Protein AF-A0AB74KGZ4-F1 (afdb_monomer)

Secondary structure (DSSP, 8-state):
------------SS-SS-GGGEEEEEEGGGEEEEEEPPHHHHHHS---HHHHHHHT----PPPPPPPSSHHHHHHHHH---S---

Foldseek 3Di:
DDDDPPPPPVPPPDDPDDLQQWEWDQDPPRDTDIDGHDPVVSVVDGHALVSCVVSVHDSPDDDDDDQPDPVSVVVVVVPPVHPDD

pLDDT: mean 80.96, std 16.15, range [41.0, 95.62]

Organism: NCBI:txid1708541

Radius of gyration: 18.22 Å; Cα contacts (8 Å, |Δi|>4): 59; chains: 1; bounding box: 47×42×43 Å

Sequence (85 aa):
MKTSPQFVDEVPHKPATDYSRWRLQVTDFGRHQWKYLSPEQSAASPQTIEDKFWLGLETSLPQLPEPRNPFDAARNGEFTGIPQQ

Solvent-accessible surface area (backbone atoms only — not comparable to full-atom values): 5776 Å² total; per-residue (Å²): 137,88,86,78,83,87,80,72,72,78,72,68,92,62,73,95,60,71,71,82,30,45,42,72,44,74,46,88,94,77,43,80,44,81,44,80,47,54,74,69,52,28,69,77,50,70,72,51,52,63,40,22,54,80,69,75,41,88,56,83,67,82,85,71,81,84,58,88,47,76,67,48,42,51,56,54,63,67,64,56,93,58,82,84,126

Nearest PDB structures (foldseek):
  6zs9-assembly1_m  TM=3.068E-01  e=5.287E+00  Homo sapiens

Structure (mmCIF, N/CA/C/O backbone):
data_AF-A0AB74KGZ4-F1
#
_entry.id   AF-A0AB74KGZ4-F1
#
loop_
_atom_site.group_PDB
_atom_site.id
_atom_site.type_symbol
_atom_site.label_atom_id
_atom_site.label_alt_id
_atom_site.label_comp_id
_atom_site.label_asym_id
_atom_site.label_entity_id
_atom_site.label_seq_id
_atom_site.pdbx_PDB_ins_code
_atom_site.Cartn_x
_atom_site.Cartn_y
_atom_site.Cartn_z
_atom_site.occupancy
_atom_site.B_iso_or_equiv
_atom_site.auth_seq_id
_atom_site.auth_comp_id
_atom_site.auth_asym_id
_atom_site.auth_atom_id
_atom_site.pdbx_PDB_model_num
ATOM 1 N N . MET A 1 1 ? 28.344 -27.454 19.864 1.00 44.41 1 MET A N 1
ATOM 2 C CA . MET A 1 1 ? 27.801 -26.526 18.849 1.00 44.41 1 MET A CA 1
ATOM 3 C C . MET A 1 1 ? 26.431 -26.039 19.319 1.00 44.41 1 MET A C 1
ATOM 5 O O . MET A 1 1 ? 25.495 -26.820 19.339 1.00 44.41 1 MET A O 1
ATOM 9 N N . LYS A 1 2 ? 26.341 -24.795 19.801 1.00 41.97 2 LYS A N 1
ATOM 10 C CA . LYS A 1 2 ? 25.095 -23.995 19.864 1.00 41.97 2 LYS A CA 1
ATOM 11 C C . LYS A 1 2 ? 24.932 -23.408 18.440 1.00 41.97 2 LYS A C 1
ATOM 13 O O . LYS A 1 2 ? 25.969 -23.145 17.844 1.00 41.97 2 LYS A O 1
ATOM 18 N N . THR A 1 3 ? 23.799 -23.245 17.760 1.00 41.00 3 THR A N 1
ATOM 19 C CA . THR A 1 3 ? 22.415 -22.861 18.089 1.00 41.00 3 THR A CA 1
ATOM 20 C C . THR A 1 3 ? 21.628 -22.905 16.768 1.00 41.00 3 THR A C 1
ATOM 22 O O . THR A 1 3 ? 22.172 -22.485 15.751 1.00 41.00 3 THR A O 1
ATOM 25 N N . SER A 1 4 ? 20.368 -23.338 16.781 1.00 45.03 4 SER A N 1
ATOM 26 C CA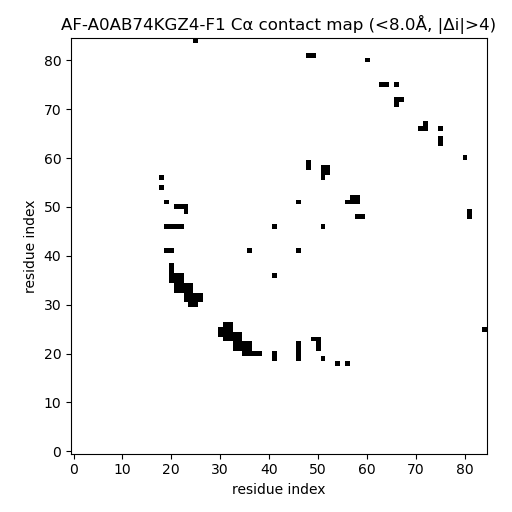 . SER A 1 4 ? 19.211 -22.482 16.454 1.00 45.03 4 SER A CA 1
ATOM 27 C C . SER A 1 4 ? 17.955 -23.351 16.335 1.00 45.03 4 SER A C 1
ATOM 29 O O . SER A 1 4 ? 17.937 -24.269 15.515 1.00 45.03 4 SER A O 1
ATOM 31 N N . PRO A 1 5 ? 16.910 -23.098 17.137 1.00 50.94 5 PRO A N 1
ATOM 32 C CA . PRO A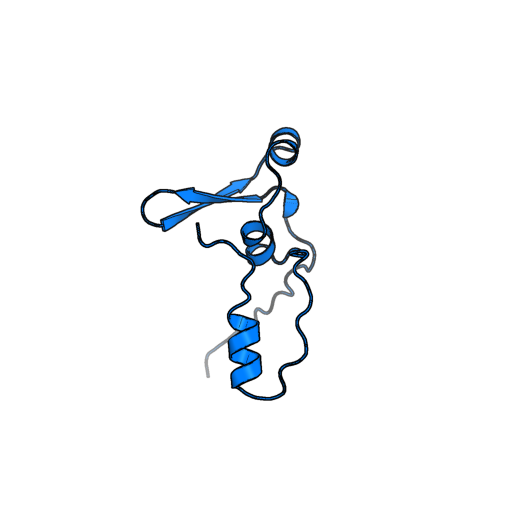 1 5 ? 15.618 -23.727 16.922 1.00 50.94 5 PRO A CA 1
ATOM 33 C C . PRO A 1 5 ? 15.021 -23.188 15.617 1.00 50.94 5 PRO A C 1
ATOM 35 O O . PRO A 1 5 ? 14.958 -21.976 15.408 1.00 50.94 5 PRO A O 1
ATOM 38 N N . GLN A 1 6 ? 14.615 -24.094 14.728 1.00 55.84 6 GLN A N 1
ATOM 39 C CA . GLN A 1 6 ? 13.834 -23.773 13.537 1.00 55.84 6 GLN A CA 1
ATOM 40 C C . GLN A 1 6 ? 12.423 -23.358 13.973 1.00 55.84 6 GLN A C 1
ATOM 42 O O . GLN A 1 6 ? 11.498 -24.159 13.942 1.00 55.84 6 GLN A O 1
ATOM 47 N N . PHE A 1 7 ? 12.259 -22.109 14.404 1.00 49.84 7 PHE A N 1
ATOM 48 C CA . PHE A 1 7 ? 10.943 -21.477 14.459 1.00 49.84 7 PHE A CA 1
ATOM 49 C C . PHE A 1 7 ? 10.597 -20.991 13.053 1.00 49.84 7 PHE A C 1
ATOM 51 O O . PHE A 1 7 ? 10.737 -19.816 12.730 1.00 49.84 7 PHE A O 1
ATOM 58 N N . VAL A 1 8 ? 10.197 -21.921 12.190 1.00 53.19 8 VAL A N 1
ATOM 59 C CA . VAL A 1 8 ? 9.304 -21.583 11.081 1.00 53.19 8 VAL A CA 1
ATOM 60 C C . VAL A 1 8 ? 7.913 -21.984 11.535 1.00 53.19 8 VAL A C 1
ATOM 62 O O . VAL A 1 8 ? 7.376 -23.004 11.119 1.00 53.19 8 VAL A O 1
ATOM 65 N N . ASP A 1 9 ? 7.362 -21.213 12.474 1.00 51.97 9 ASP A N 1
ATOM 66 C CA . ASP A 1 9 ? 5.930 -21.293 12.727 1.00 51.97 9 ASP A CA 1
ATOM 67 C C . ASP A 1 9 ? 5.257 -20.987 11.389 1.00 51.97 9 ASP A C 1
ATOM 69 O O . ASP A 1 9 ? 5.451 -19.916 10.809 1.00 51.97 9 ASP A O 1
ATOM 73 N N . GLU A 1 10 ? 4.563 -21.984 10.850 1.00 54.72 10 GLU A N 1
ATOM 74 C CA . GLU A 1 10 ? 3.779 -21.888 9.632 1.00 54.72 10 GLU A CA 1
ATOM 75 C 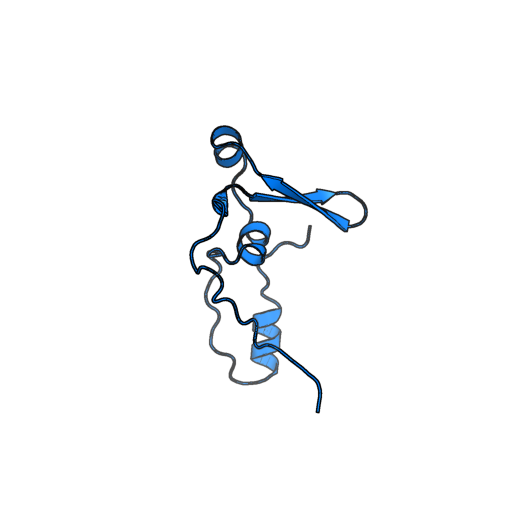C . GLU A 1 10 ? 2.801 -20.725 9.817 1.00 54.72 10 GLU A C 1
ATOM 77 O O . GLU A 1 10 ? 1.815 -20.824 10.552 1.00 54.72 10 GLU A O 1
ATOM 82 N N . VAL A 1 11 ? 3.143 -19.571 9.236 1.00 58.59 11 VAL A N 1
ATOM 83 C CA . VAL A 1 11 ? 2.345 -18.357 9.381 1.00 58.59 11 VAL A CA 1
ATOM 84 C C . VAL A 1 11 ? 0.960 -18.700 8.841 1.00 58.59 11 VAL A C 1
ATOM 86 O O . VAL A 1 11 ? 0.862 -19.166 7.700 1.00 58.59 11 VAL A O 1
ATOM 89 N N . PRO A 1 12 ? -0.116 -18.524 9.626 1.00 52.97 12 PRO A N 1
ATOM 90 C CA . PRO A 1 12 ? -1.450 -18.801 9.137 1.00 52.97 12 PRO A CA 1
ATOM 91 C C . PRO A 1 12 ? -1.659 -18.030 7.834 1.00 52.97 12 PRO A C 1
ATOM 93 O O . PRO A 1 12 ? -1.619 -16.803 7.820 1.00 52.97 12 PRO A O 1
ATOM 96 N N . HIS A 1 13 ? -1.922 -18.747 6.738 1.00 65.31 13 HIS A N 1
ATOM 97 C CA . HIS A 1 13 ? -2.266 -18.147 5.440 1.00 65.31 13 HIS A CA 1
ATOM 98 C C . HIS A 1 13 ? -3.565 -17.325 5.509 1.00 65.31 13 HIS A C 1
ATOM 100 O O . HIS A 1 13 ? -3.955 -16.666 4.547 1.00 65.31 13 HIS A O 1
ATOM 106 N N . LYS A 1 14 ? -4.266 -17.383 6.648 1.00 70.75 14 LYS A N 1
ATOM 107 C CA . LYS A 1 14 ? -5.449 -16.592 6.922 1.00 70.75 14 LYS A CA 1
ATOM 108 C C . LYS A 1 14 ? -5.044 -15.283 7.603 1.00 70.75 14 LYS A C 1
ATOM 110 O O . LYS A 1 14 ? -4.450 -15.329 8.683 1.00 70.75 14 LYS A O 1
ATOM 115 N N . PRO A 1 15 ? -5.417 -14.129 7.035 1.00 75.94 15 PRO A N 1
ATOM 116 C CA . PRO A 1 15 ? -5.088 -12.854 7.638 1.00 75.94 15 PRO A CA 1
ATOM 117 C C . PRO A 1 15 ? -5.782 -12.728 9.001 1.00 75.94 15 PRO A C 1
ATOM 119 O O . PRO A 1 15 ? -6.961 -13.053 9.160 1.00 75.94 15 PRO A O 1
ATOM 122 N N . ALA A 1 16 ? -5.028 -12.269 10.002 1.00 86.06 16 ALA A N 1
ATOM 123 C CA . ALA A 1 16 ? -5.525 -12.089 11.369 1.00 86.06 16 ALA A CA 1
ATOM 124 C C . ALA A 1 16 ? -6.593 -10.983 11.471 1.00 86.06 16 ALA A C 1
ATOM 126 O O . ALA A 1 16 ? -7.371 -10.942 12.421 1.00 86.06 16 ALA A O 1
ATOM 127 N N . THR A 1 17 ? -6.631 -10.084 10.486 1.00 90.44 17 THR A N 1
ATOM 128 C CA . THR A 1 17 ? -7.628 -9.019 10.345 1.00 90.44 17 THR A CA 1
ATOM 129 C C . THR A 1 17 ? -8.107 -8.949 8.902 1.00 90.44 17 THR A C 1
ATOM 131 O O . THR A 1 17 ? -7.552 -9.585 8.013 1.00 90.44 17 THR A O 1
ATOM 134 N N . ASP A 1 18 ? -9.149 -8.169 8.654 1.00 91.12 18 ASP A N 1
ATOM 135 C CA . ASP A 1 18 ? -9.596 -7.899 7.295 1.00 91.12 18 ASP A CA 1
ATOM 136 C C . ASP A 1 18 ? -8.718 -6.818 6.655 1.00 91.12 18 ASP A C 1
ATOM 138 O O . ASP A 1 18 ? -8.833 -5.629 6.966 1.00 91.12 18 ASP A O 1
ATOM 142 N N . TYR A 1 19 ? -7.834 -7.237 5.750 1.00 92.81 19 TYR A N 1
ATOM 143 C CA . TYR A 1 19 ? -6.900 -6.338 5.080 1.00 92.81 19 TYR A CA 1
ATOM 144 C C . TYR A 1 19 ? -7.589 -5.268 4.229 1.00 92.81 19 TYR A C 1
ATOM 146 O O . TYR A 1 19 ? -7.030 -4.188 4.073 1.00 92.81 19 TYR A O 1
ATOM 154 N N . SER A 1 20 ? -8.837 -5.4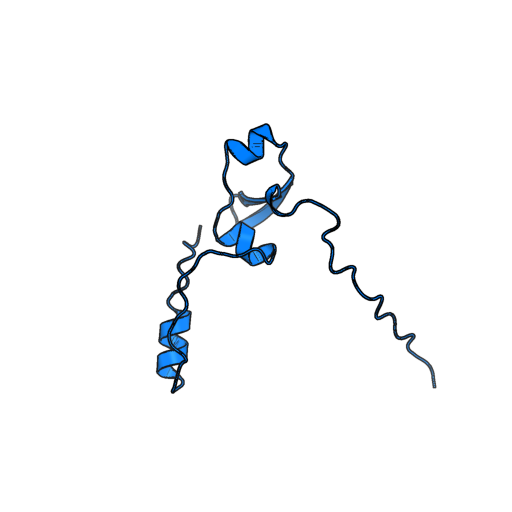65 3.791 1.00 91.44 20 SER A N 1
ATOM 155 C CA . SER A 1 20 ? -9.568 -4.452 3.013 1.00 91.44 20 SER A CA 1
ATOM 156 C C . SER A 1 20 ? -9.903 -3.174 3.803 1.00 91.44 20 SER A C 1
ATOM 158 O O . SER A 1 20 ? -10.270 -2.151 3.221 1.00 91.44 20 SER A O 1
ATOM 160 N N . ARG A 1 21 ? -9.766 -3.199 5.137 1.00 94.31 21 ARG A N 1
ATOM 161 C CA . ARG A 1 21 ? -10.086 -2.079 6.042 1.00 94.31 21 ARG A CA 1
ATOM 162 C C . ARG A 1 21 ? -8.882 -1.256 6.486 1.00 94.31 21 ARG A C 1
ATOM 164 O O . ARG A 1 21 ? -9.060 -0.243 7.161 1.00 94.31 21 ARG A O 1
ATOM 171 N N . TRP A 1 22 ? -7.673 -1.652 6.111 1.00 95.19 22 TRP A N 1
ATOM 172 C CA . TRP A 1 22 ? -6.472 -0.874 6.395 1.00 95.19 22 TRP A CA 1
ATOM 173 C C . TRP A 1 22 ? -6.274 0.222 5.345 1.00 95.19 22 TRP A C 1
ATOM 175 O O . TRP A 1 22 ? -6.496 -0.011 4.154 1.00 95.19 22 TRP A O 1
ATOM 185 N N . ARG A 1 23 ? -5.883 1.416 5.795 1.00 94.94 23 ARG A N 1
ATOM 186 C CA . ARG A 1 23 ? -5.469 2.540 4.946 1.00 94.94 23 ARG A CA 1
ATOM 187 C C . ARG A 1 23 ? -4.100 3.038 5.362 1.00 94.94 23 ARG A C 1
ATOM 189 O O . ARG A 1 23 ? -3.877 3.290 6.552 1.00 94.94 23 ARG A O 1
ATOM 196 N N . LEU A 1 24 ? -3.227 3.203 4.383 1.00 92.69 24 LEU A N 1
ATOM 197 C CA . LEU A 1 24 ? -1.971 3.905 4.514 1.00 92.69 24 LEU A CA 1
ATOM 198 C C . LEU A 1 24 ? -2.251 5.407 4.470 1.00 92.69 24 LEU A C 1
ATOM 200 O O . LEU A 1 24 ? -2.875 5.930 3.552 1.00 92.69 24 LEU A O 1
ATOM 204 N N . GLN A 1 25 ? -1.789 6.111 5.491 1.00 90.62 25 GLN A N 1
ATOM 205 C CA . GLN A 1 25 ? -1.769 7.562 5.539 1.00 90.62 25 GLN A CA 1
ATOM 206 C C . GLN A 1 25 ? -0.313 8.002 5.533 1.00 90.62 25 GLN A C 1
ATOM 208 O O . GLN A 1 25 ? 0.425 7.742 6.488 1.00 90.62 25 GLN A O 1
ATOM 213 N N . VAL A 1 26 ? 0.091 8.661 4.453 1.00 86.25 26 VAL A N 1
ATOM 214 C CA . VAL A 1 26 ? 1.383 9.335 4.364 1.00 86.25 26 VAL A CA 1
ATOM 215 C C . VAL A 1 26 ? 1.141 10.796 4.714 1.00 86.25 26 VAL A C 1
ATOM 217 O O . VAL A 1 26 ? 0.358 11.476 4.058 1.00 86.25 26 VAL A O 1
ATOM 220 N N . THR A 1 27 ? 1.737 11.260 5.809 1.00 82.19 27 THR A N 1
ATOM 221 C CA . THR A 1 27 ? 1.668 12.676 6.193 1.00 82.19 27 THR A CA 1
ATOM 222 C C . THR A 1 27 ? 2.919 13.411 5.733 1.00 82.19 27 THR A C 1
ATOM 224 O O . THR A 1 27 ? 3.876 12.790 5.261 1.00 82.19 27 THR A O 1
ATOM 227 N N . ASP A 1 28 ? 2.939 14.726 5.954 1.00 83.38 28 ASP A N 1
ATOM 228 C CA . ASP A 1 28 ? 4.105 15.567 5.696 1.00 83.38 28 ASP A CA 1
ATOM 229 C C . ASP A 1 28 ? 5.391 14.922 6.234 1.00 83.38 28 ASP A C 1
ATOM 231 O O . ASP A 1 28 ? 5.402 14.297 7.304 1.00 83.38 28 ASP A O 1
ATOM 235 N N . PHE A 1 29 ? 6.472 15.075 5.467 1.00 84.38 29 PHE A N 1
ATOM 236 C CA . PHE A 1 29 ? 7.795 14.502 5.740 1.00 84.38 29 PHE A CA 1
ATOM 237 C C . PHE A 1 29 ? 7.888 12.967 5.627 1.00 84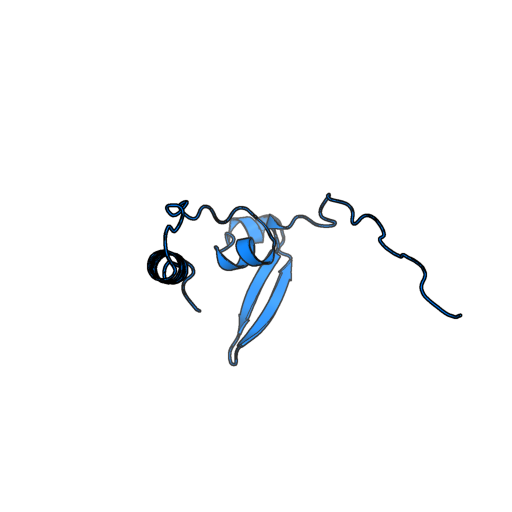.38 29 PHE A C 1
ATOM 239 O O . PHE A 1 29 ? 8.791 12.364 6.206 1.00 84.38 29 PHE A O 1
ATOM 246 N N . GLY A 1 30 ? 6.989 12.324 4.872 1.00 83.38 30 GLY A N 1
ATOM 247 C CA . GLY A 1 30 ? 7.105 10.898 4.527 1.00 83.38 30 GLY A CA 1
ATOM 248 C C . GLY A 1 30 ? 6.775 9.949 5.680 1.00 83.38 30 GLY A C 1
ATOM 249 O O . GLY A 1 30 ? 7.221 8.803 5.713 1.00 83.38 30 GLY A O 1
ATOM 250 N N . ARG A 1 31 ? 6.008 10.410 6.670 1.00 89.44 31 ARG A N 1
ATOM 251 C CA . ARG A 1 31 ? 5.624 9.578 7.812 1.00 89.44 31 ARG A CA 1
ATOM 252 C C . ARG A 1 31 ? 4.477 8.651 7.427 1.00 89.44 31 ARG A C 1
ATOM 254 O O . ARG A 1 31 ? 3.378 9.115 7.140 1.00 89.44 31 ARG A O 1
ATOM 261 N N . HIS A 1 32 ? 4.725 7.345 7.502 1.00 91.62 32 HIS A N 1
ATOM 262 C CA . HIS A 1 32 ? 3.734 6.311 7.203 1.00 91.62 32 HIS A CA 1
ATOM 263 C C . HIS A 1 32 ? 2.966 5.907 8.463 1.00 91.62 32 HIS A C 1
ATOM 265 O O . HIS A 1 32 ? 3.560 5.549 9.482 1.00 91.62 32 HIS A O 1
ATOM 271 N N . GLN A 1 33 ? 1.639 5.948 8.390 1.00 92.62 33 GLN A N 1
ATOM 272 C CA . GLN A 1 33 ? 0.738 5.504 9.450 1.00 92.62 33 GLN A CA 1
ATOM 273 C C . GLN A 1 33 ? -0.330 4.584 8.863 1.00 92.62 33 GLN A C 1
ATOM 275 O O . GLN A 1 33 ? -0.880 4.866 7.805 1.00 92.62 33 GLN A O 1
ATOM 280 N N . TRP A 1 34 ? -0.647 3.499 9.565 1.00 93.19 34 TRP A N 1
ATOM 281 C CA . TRP A 1 34 ? -1.702 2.572 9.166 1.00 93.19 34 TRP A CA 1
ATOM 282 C C . TRP A 1 34 ? -2.923 2.763 10.053 1.00 93.19 34 TRP A C 1
ATOM 284 O O . TRP A 1 34 ? -2.832 2.674 11.278 1.00 93.19 34 TRP A O 1
ATOM 294 N N . LYS A 1 35 ? -4.076 3.006 9.432 1.00 93.75 35 LYS A N 1
ATOM 295 C CA . LYS A 1 35 ? -5.349 3.162 10.131 1.00 93.75 35 LYS A CA 1
ATOM 296 C C . LYS A 1 35 ? -6.287 2.022 9.766 1.00 93.75 35 LYS A C 1
ATOM 298 O O . LYS A 1 35 ? -6.540 1.780 8.589 1.00 93.75 35 LYS A O 1
ATOM 303 N N . TYR A 1 36 ? -6.829 1.355 10.780 1.00 95.62 36 TYR A N 1
ATOM 304 C CA . TYR A 1 36 ? -7.895 0.376 10.600 1.00 95.62 36 TYR A CA 1
ATOM 305 C C . TYR A 1 36 ? -9.252 1.077 10.660 1.00 95.62 36 TYR A C 1
ATOM 307 O O . TYR A 1 36 ? -9.582 1.719 11.659 1.00 95.62 36 TYR A O 1
ATOM 315 N N . LEU A 1 37 ? -10.015 0.996 9.574 1.00 95.12 37 LEU A N 1
ATOM 316 C CA . LEU A 1 37 ? -11.291 1.685 9.424 1.00 95.12 37 LEU A CA 1
ATOM 317 C C . LEU A 1 37 ? -12.473 0.826 9.879 1.00 95.12 37 LEU A C 1
ATOM 319 O O . LEU A 1 37 ? -12.468 -0.403 9.766 1.00 95.12 37 LEU A O 1
ATOM 323 N N . SER A 1 38 ? -13.531 1.494 10.344 1.00 93.69 38 SER A N 1
ATOM 324 C CA . SER A 1 38 ? -14.839 0.849 10.485 1.00 93.69 38 SER A CA 1
ATOM 325 C C . SER A 1 38 ? -15.420 0.494 9.103 1.00 93.69 38 SER A C 1
ATOM 327 O O . SER A 1 38 ? -14.973 1.044 8.089 1.00 93.69 38 SER A O 1
ATOM 329 N N . PRO A 1 39 ? -16.413 -0.409 9.014 1.00 91.56 39 PRO A N 1
ATOM 330 C CA . PRO A 1 39 ? -17.060 -0.746 7.743 1.00 91.56 39 PRO A CA 1
ATOM 331 C C . PRO A 1 39 ? -17.608 0.477 6.991 1.00 91.56 39 PRO A C 1
ATOM 333 O O . PRO A 1 39 ? -17.428 0.593 5.781 1.00 91.56 39 PRO A O 1
ATOM 336 N N . GLU A 1 40 ? -18.203 1.427 7.713 1.00 93.06 40 GLU A N 1
ATOM 337 C CA . GLU A 1 40 ? -18.787 2.650 7.153 1.00 93.06 40 GLU A CA 1
ATOM 338 C C . GLU A 1 40 ? -17.698 3.570 6.585 1.00 93.06 40 GLU A C 1
ATOM 340 O O . GLU A 1 40 ? -17.830 4.108 5.487 1.00 93.06 40 GLU A O 1
ATOM 345 N N . GLN A 1 41 ? -16.584 3.710 7.310 1.00 92.38 41 GLN A N 1
ATOM 346 C CA . GLN A 1 41 ? -15.432 4.497 6.867 1.00 92.38 41 GLN A CA 1
ATOM 347 C C . GLN A 1 41 ? -14.731 3.856 5.666 1.00 92.38 41 GLN A C 1
ATOM 349 O O . GLN A 1 41 ? -14.329 4.563 4.745 1.00 92.38 41 GLN A O 1
ATOM 354 N N . SER A 1 42 ? -14.596 2.527 5.661 1.00 91.69 42 SER A N 1
ATOM 355 C CA . SER A 1 42 ? -13.979 1.781 4.559 1.00 91.69 42 SER A CA 1
ATOM 356 C C . SER A 1 42 ? -14.780 1.925 3.262 1.00 91.69 42 SER A C 1
ATOM 358 O O . SER A 1 42 ? -14.191 2.067 2.193 1.00 91.69 42 SER A O 1
ATOM 360 N N . ALA A 1 43 ? -16.114 1.956 3.357 1.00 90.12 43 ALA A N 1
ATOM 361 C CA . ALA A 1 43 ? -16.987 2.199 2.212 1.00 90.12 43 ALA A CA 1
ATOM 362 C C . ALA A 1 43 ? -16.857 3.632 1.666 1.00 90.12 43 ALA A C 1
ATOM 364 O O . ALA A 1 43 ? -16.879 3.833 0.454 1.00 90.12 43 ALA A O 1
ATOM 365 N N . ALA A 1 44 ? -16.697 4.625 2.547 1.00 91.62 44 ALA A N 1
ATOM 366 C CA . ALA A 1 44 ? -16.532 6.025 2.153 1.00 91.62 44 ALA A CA 1
ATOM 367 C C . ALA A 1 44 ? -15.131 6.349 1.600 1.00 91.62 44 ALA A C 1
ATOM 369 O O . ALA A 1 44 ? -14.976 7.294 0.830 1.00 91.62 44 ALA A O 1
ATOM 370 N N . SER 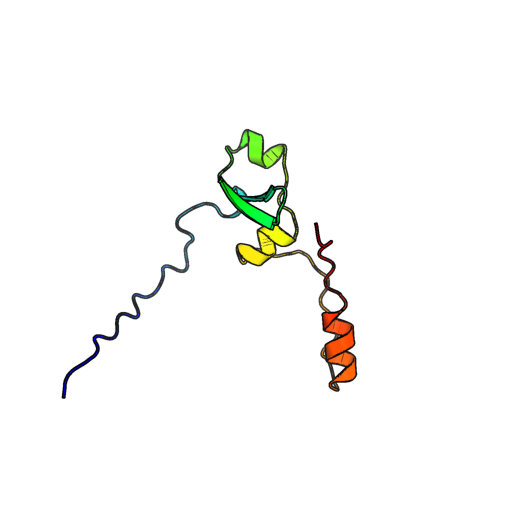A 1 45 ? -14.111 5.582 1.987 1.00 89.06 45 SER A N 1
ATOM 371 C CA . SER A 1 45 ? -12.725 5.764 1.557 1.00 89.06 45 SER A CA 1
ATOM 372 C C . SER A 1 45 ? -12.195 4.450 0.981 1.00 89.06 45 SER A C 1
ATOM 374 O O . SER A 1 45 ? -11.646 3.647 1.732 1.00 89.06 45 SER A O 1
ATOM 376 N N . PRO A 1 46 ? -12.370 4.181 -0.325 1.00 91.31 46 PRO A N 1
ATOM 377 C CA . PRO A 1 46 ? -11.849 2.972 -0.966 1.00 91.31 46 PRO A CA 1
ATOM 378 C C . PRO A 1 46 ? -10.320 2.855 -0.861 1.00 91.31 46 PRO A C 1
ATOM 380 O O . PRO A 1 46 ? -9.628 3.869 -0.798 1.00 91.31 46 PRO A O 1
ATOM 383 N N . GLN A 1 47 ? -9.795 1.624 -0.850 1.00 93.00 47 GLN A N 1
ATOM 384 C CA . GLN A 1 47 ? -8.345 1.382 -0.857 1.00 93.00 47 GLN A CA 1
ATOM 385 C C . GLN A 1 47 ? -7.696 1.859 -2.148 1.00 93.00 47 GLN A C 1
ATOM 387 O O . GLN A 1 47 ? -8.218 1.605 -3.240 1.00 93.00 47 GLN A O 1
ATOM 392 N N . THR A 1 48 ? -6.520 2.458 -2.013 1.00 91.62 48 THR A N 1
ATOM 393 C CA . THR A 1 48 ? -5.674 2.807 -3.152 1.00 91.62 48 THR A CA 1
ATOM 394 C C . THR A 1 48 ? -4.883 1.591 -3.655 1.00 91.62 48 THR A C 1
ATOM 396 O O . THR A 1 48 ? -4.955 0.495 -3.091 1.00 91.62 48 THR A O 1
ATOM 399 N N . ILE A 1 49 ? -4.144 1.747 -4.756 1.00 91.50 49 ILE A N 1
ATOM 400 C CA . ILE A 1 49 ? -3.294 0.672 -5.290 1.00 91.50 49 ILE A CA 1
ATOM 401 C C . ILE A 1 49 ? -2.125 0.398 -4.333 1.00 91.50 49 ILE A C 1
ATOM 403 O O . ILE A 1 49 ? -1.759 -0.756 -4.128 1.00 91.50 49 ILE A O 1
ATOM 407 N N . GLU A 1 50 ? -1.593 1.444 -3.702 1.00 89.69 50 GLU A N 1
ATOM 408 C CA . GLU A 1 50 ? -0.526 1.403 -2.703 1.00 89.69 50 GLU A CA 1
ATOM 409 C C . GLU A 1 50 ? -0.959 0.591 -1.480 1.00 89.69 50 GLU A C 1
ATOM 411 O O . GLU A 1 50 ? -0.240 -0.320 -1.071 1.00 89.69 50 GLU A O 1
ATOM 416 N N . ASP A 1 51 ? -2.152 0.876 -0.936 1.00 92.06 51 ASP A N 1
ATOM 417 C CA . ASP A 1 51 ? -2.733 0.117 0.178 1.00 92.06 51 ASP A CA 1
ATOM 418 C C . ASP A 1 51 ? -2.716 -1.379 -0.134 1.00 92.06 51 ASP A C 1
ATOM 420 O O . ASP A 1 51 ? -2.217 -2.195 0.641 1.00 92.06 51 ASP A O 1
ATOM 424 N N . LYS A 1 52 ? -3.246 -1.733 -1.309 1.00 90.81 52 LYS A N 1
ATOM 425 C CA . LYS A 1 52 ? -3.368 -3.120 -1.749 1.00 90.81 52 LYS A CA 1
ATOM 426 C C . LYS A 1 52 ? -2.006 -3.764 -1.962 1.00 90.81 52 LYS A C 1
ATOM 428 O O . LYS A 1 52 ? -1.798 -4.873 -1.484 1.00 90.81 52 LYS A O 1
ATOM 433 N N . PHE A 1 53 ? -1.074 -3.060 -2.599 1.00 89.62 53 PHE A N 1
ATOM 434 C CA . PHE A 1 53 ? 0.285 -3.539 -2.829 1.00 89.62 53 PHE A CA 1
ATOM 435 C C . PHE A 1 53 ? 0.989 -3.897 -1.513 1.00 89.62 53 PHE A C 1
ATOM 437 O O . PHE A 1 53 ? 1.495 -5.009 -1.371 1.00 89.62 53 PHE A O 1
ATOM 444 N N . TRP A 1 54 ? 0.961 -3.003 -0.519 1.00 88.81 54 TRP A N 1
ATOM 445 C CA . TRP A 1 54 ? 1.602 -3.242 0.780 1.00 88.81 54 TRP A CA 1
ATOM 446 C C . TRP A 1 54 ? 0.925 -4.337 1.609 1.00 88.81 54 TRP A C 1
ATOM 448 O O . TRP A 1 54 ? 1.585 -4.997 2.410 1.00 88.81 54 TRP A O 1
ATOM 458 N N . LEU A 1 55 ? -0.380 -4.539 1.424 1.00 90.69 55 LEU A N 1
ATOM 459 C CA . LEU A 1 55 ? -1.161 -5.566 2.118 1.00 90.69 55 LEU A CA 1
ATOM 460 C C . LEU A 1 55 ? -1.190 -6.913 1.376 1.00 90.69 55 LEU A C 1
ATOM 462 O O . LEU A 1 55 ? -1.814 -7.856 1.864 1.00 90.69 55 LEU A O 1
ATOM 466 N N . GLY A 1 56 ? -0.549 -7.011 0.205 1.00 88.06 56 GLY A N 1
ATOM 467 C CA . GLY A 1 56 ? -0.578 -8.210 -0.638 1.00 88.06 56 GLY A CA 1
ATOM 468 C C . GLY A 1 56 ? -1.956 -8.509 -1.242 1.00 88.06 56 GLY A C 1
ATOM 469 O O . GLY A 1 56 ? -2.262 -9.661 -1.536 1.00 88.06 56 GLY A O 1
ATOM 470 N N . LEU A 1 57 ? -2.807 -7.492 -1.388 1.00 89.94 57 LEU A N 1
ATOM 471 C CA . LEU A 1 57 ? -4.101 -7.585 -2.059 1.00 89.94 57 LEU A CA 1
ATOM 472 C C . LEU A 1 57 ? -3.947 -7.344 -3.567 1.00 89.94 57 LEU A C 1
ATOM 474 O O . LEU A 1 57 ? -3.052 -6.632 -4.016 1.00 89.94 57 LEU A O 1
ATOM 478 N N . GLU A 1 58 ? -4.882 -7.885 -4.346 1.00 89.56 58 GLU A N 1
ATOM 479 C CA . GLU A 1 58 ? -4.931 -7.711 -5.801 1.00 89.56 58 GLU A CA 1
ATOM 480 C C . GLU A 1 58 ? -5.033 -6.229 -6.198 1.00 89.56 58 GLU A C 1
ATOM 482 O O . GLU A 1 58 ? -6.031 -5.557 -5.929 1.00 89.56 58 GLU A O 1
ATOM 487 N N . THR A 1 59 ? -4.008 -5.713 -6.876 1.00 86.94 59 THR A N 1
ATOM 488 C CA . THR A 1 59 ? -3.880 -4.292 -7.242 1.00 86.94 59 THR A CA 1
ATOM 489 C C . THR A 1 59 ? -4.676 -3.902 -8.486 1.00 86.94 59 THR A C 1
ATOM 491 O O . THR A 1 59 ? -4.742 -2.721 -8.819 1.00 86.94 59 THR A O 1
ATOM 494 N N . SER A 1 60 ? -5.301 -4.871 -9.168 1.00 85.31 60 SER A N 1
ATOM 495 C CA . SER A 1 60 ? -6.030 -4.676 -10.435 1.00 85.31 60 SER A CA 1
ATOM 496 C C . SER A 1 60 ? -5.206 -3.975 -11.530 1.00 85.31 60 SER A C 1
ATOM 498 O O . SER A 1 60 ? -5.773 -3.436 -12.480 1.00 85.31 60 SER A O 1
ATOM 500 N N . LEU A 1 61 ? -3.875 -3.977 -11.407 1.00 86.06 61 LEU A N 1
ATOM 501 C CA . LEU A 1 61 ? -2.968 -3.454 -12.420 1.00 86.06 61 LEU A CA 1
ATOM 502 C C . LEU A 1 61 ? -2.934 -4.400 -13.631 1.00 86.06 61 LEU A C 1
ATOM 504 O O . LEU A 1 61 ? -3.081 -5.616 -13.470 1.00 86.06 61 LEU A O 1
ATOM 508 N N . PRO A 1 62 ? -2.744 -3.872 -14.851 1.00 87.56 62 PRO A N 1
ATOM 509 C CA . PRO A 1 62 ? -2.638 -4.710 -16.034 1.00 87.56 62 PRO A CA 1
ATOM 510 C C . PRO A 1 62 ? -1.393 -5.596 -15.953 1.00 87.56 62 PRO A C 1
ATOM 512 O O . PRO A 1 62 ? -0.328 -5.166 -15.505 1.00 87.56 62 PRO A O 1
ATOM 515 N N . GLN A 1 63 ? -1.517 -6.831 -16.437 1.00 86.88 63 GLN A N 1
ATOM 516 C CA . GLN A 1 63 ? -0.350 -7.679 -16.641 1.00 86.88 63 GLN A CA 1
ATOM 517 C C . GLN A 1 63 ? 0.475 -7.137 -17.805 1.00 86.88 63 GLN A C 1
ATOM 519 O O . GLN A 1 63 ? -0.035 -6.913 -18.905 1.00 86.88 63 GLN A O 1
ATOM 524 N N . LEU A 1 64 ? 1.760 -6.927 -17.544 1.00 87.88 64 LEU A N 1
ATOM 525 C CA . LEU A 1 64 ? 2.727 -6.510 -18.547 1.00 87.88 64 LEU A 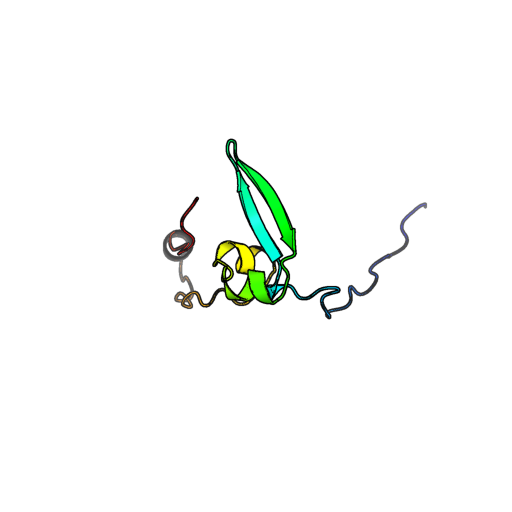CA 1
ATOM 526 C C . LEU A 1 64 ? 3.270 -7.733 -19.298 1.00 87.88 64 LEU A C 1
ATOM 528 O O . LEU A 1 64 ? 3.303 -8.831 -18.738 1.00 87.88 64 LEU A O 1
ATOM 532 N N . PRO A 1 65 ? 3.701 -7.569 -20.561 1.00 90.38 65 PRO A N 1
ATOM 533 C CA . PRO A 1 65 ? 4.302 -8.659 -21.317 1.00 90.38 65 PRO A CA 1
ATOM 534 C C . PRO A 1 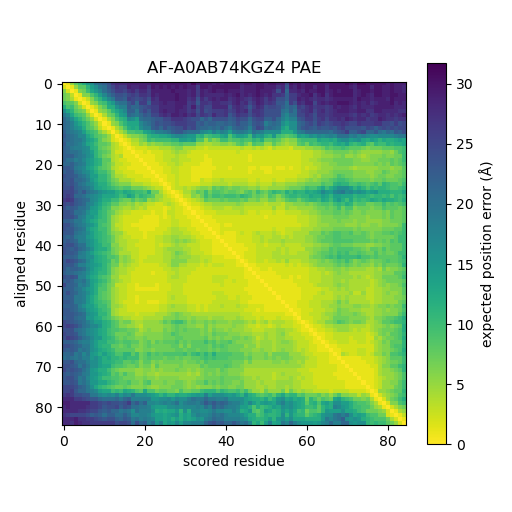65 ? 5.582 -9.155 -20.638 1.00 90.38 65 PRO A C 1
ATOM 536 O O . PRO A 1 65 ? 6.340 -8.368 -20.071 1.00 90.38 65 PRO A O 1
ATOM 539 N N . GLU A 1 66 ? 5.848 -10.456 -20.741 1.00 92.44 66 GLU A N 1
ATOM 540 C CA . GLU A 1 66 ? 7.081 -11.054 -20.228 1.00 92.44 66 GLU A CA 1
ATOM 541 C C . GLU A 1 66 ? 8.313 -10.377 -20.866 1.00 92.44 66 GLU A C 1
ATOM 543 O O . GLU A 1 66 ? 8.416 -10.328 -22.100 1.00 92.44 66 GLU A O 1
ATOM 548 N N . PRO A 1 67 ? 9.243 -9.826 -20.060 1.00 92.81 67 PRO A N 1
ATOM 549 C CA . PRO A 1 67 ? 10.401 -9.126 -20.592 1.00 92.81 67 PRO A CA 1
ATOM 550 C C . PRO A 1 67 ? 11.378 -10.122 -21.222 1.00 92.81 67 PRO A C 1
ATOM 552 O O . PRO A 1 67 ? 11.743 -11.121 -20.608 1.00 92.81 67 PRO A O 1
ATOM 555 N N . ARG A 1 68 ? 11.851 -9.839 -22.441 1.00 95.25 68 ARG A N 1
ATOM 556 C CA . ARG A 1 68 ? 12.790 -10.727 -23.158 1.00 95.25 68 ARG A CA 1
ATOM 557 C C . ARG A 1 68 ? 14.247 -10.302 -23.028 1.00 95.25 68 ARG A C 1
ATOM 559 O O . ARG A 1 68 ? 15.148 -11.045 -23.408 1.00 95.25 68 ARG A O 1
ATOM 566 N N . ASN A 1 69 ? 14.485 -9.091 -22.542 1.00 93.19 69 ASN A N 1
ATOM 567 C CA . ASN A 1 69 ? 15.810 -8.514 -22.366 1.00 93.19 69 ASN A CA 1
ATOM 568 C C . ASN A 1 69 ? 15.797 -7.495 -21.202 1.00 93.19 69 ASN A C 1
ATOM 570 O O . ASN A 1 69 ? 14.719 -7.092 -20.752 1.00 93.19 69 ASN A O 1
ATOM 574 N N . PRO A 1 70 ? 16.972 -7.052 -20.710 1.00 93.69 70 PRO A N 1
ATOM 575 C CA . PRO A 1 70 ? 17.049 -6.107 -19.593 1.00 93.69 70 PRO A CA 1
ATOM 576 C C . PRO A 1 70 ? 16.337 -4.767 -19.838 1.00 93.69 70 PRO A C 1
ATOM 578 O O . PRO A 1 70 ? 15.852 -4.148 -18.895 1.00 93.69 70 PRO A O 1
ATOM 581 N N . PHE A 1 71 ? 16.251 -4.316 -21.090 1.00 91.62 71 PHE A N 1
ATOM 582 C CA . PHE A 1 71 ? 15.595 -3.059 -21.446 1.00 91.62 71 PHE A CA 1
ATOM 583 C C . PHE A 1 71 ? 14.063 -3.167 -21.378 1.00 91.62 71 PHE A C 1
ATOM 585 O O . PHE A 1 71 ? 13.411 -2.263 -20.860 1.00 91.62 71 PHE A O 1
ATOM 592 N N . ASP A 1 72 ? 13.489 -4.296 -21.802 1.00 90.69 72 ASP A N 1
ATOM 593 C CA . ASP A 1 72 ? 12.058 -4.581 -21.640 1.00 90.69 72 ASP A CA 1
ATOM 594 C C . ASP A 1 72 ? 11.675 -4.657 -20.156 1.00 90.69 72 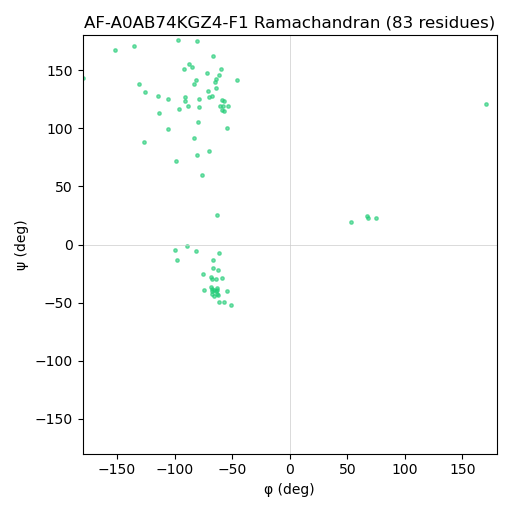ASP A C 1
ATOM 596 O O . ASP A 1 72 ? 10.635 -4.139 -19.757 1.00 90.69 72 ASP A O 1
ATOM 600 N N . ALA A 1 73 ? 12.537 -5.249 -19.321 1.00 88.62 73 ALA A N 1
ATOM 601 C CA . ALA A 1 73 ? 12.327 -5.294 -17.876 1.00 88.62 73 ALA A CA 1
ATOM 602 C C . ALA A 1 73 ? 12.332 -3.887 -17.254 1.00 88.62 73 ALA A C 1
ATOM 604 O O . ALA A 1 73 ? 11.460 -3.580 -16.444 1.00 88.62 73 ALA A O 1
ATOM 605 N N . ALA A 1 74 ? 13.263 -3.018 -17.666 1.00 88.44 74 ALA A N 1
ATOM 606 C CA . ALA A 1 74 ? 13.308 -1.628 -17.213 1.00 88.44 74 ALA A CA 1
ATOM 607 C C . ALA A 1 74 ? 12.050 -0.846 -17.629 1.00 88.44 74 ALA A C 1
ATOM 609 O O . ALA A 1 74 ? 11.462 -0.153 -16.804 1.00 88.44 74 ALA A O 1
ATOM 610 N N . ARG A 1 75 ? 11.589 -1.018 -18.875 1.00 86.94 75 ARG A N 1
ATOM 611 C CA . ARG A 1 75 ? 10.348 -0.407 -19.372 1.00 86.94 75 ARG A CA 1
ATOM 612 C C . ARG A 1 75 ? 9.111 -0.912 -18.627 1.00 86.94 75 ARG A C 1
ATOM 614 O O . ARG A 1 75 ? 8.217 -0.130 -18.324 1.00 86.94 75 ARG A O 1
ATOM 621 N N . ASN A 1 76 ? 9.055 -2.206 -18.317 1.00 87.19 76 ASN A N 1
ATOM 622 C CA . ASN A 1 76 ? 7.968 -2.763 -17.517 1.00 87.19 76 ASN A CA 1
ATOM 623 C C . ASN A 1 76 ? 7.993 -2.220 -16.080 1.00 87.19 76 ASN A C 1
ATOM 625 O O . ASN A 1 76 ? 6.943 -1.923 -15.523 1.00 87.19 76 ASN A O 1
ATOM 629 N N . GLY A 1 77 ? 9.183 -2.064 -15.492 1.00 78.69 77 GLY A N 1
ATOM 630 C CA . GLY A 1 77 ? 9.359 -1.486 -14.160 1.00 78.69 77 GLY A CA 1
ATOM 631 C C . GLY A 1 77 ? 9.006 0.002 -14.081 1.00 78.69 77 GLY A C 1
ATOM 632 O O . GLY A 1 77 ? 8.553 0.450 -13.037 1.00 78.69 77 GLY A O 1
ATOM 633 N N . GLU A 1 78 ? 9.163 0.758 -15.172 1.00 72.56 78 GLU A N 1
ATOM 634 C CA . GLU A 1 78 ? 8.717 2.158 -15.270 1.00 72.56 78 GLU A CA 1
ATOM 635 C C . GLU A 1 78 ? 7.190 2.285 -15.159 1.00 72.56 78 GLU A C 1
ATOM 637 O O . GLU A 1 78 ? 6.681 3.272 -14.629 1.00 72.56 78 GLU A O 1
ATOM 642 N N . PHE A 1 79 ? 6.446 1.261 -15.591 1.00 64.31 79 PHE A N 1
ATOM 643 C CA . PHE A 1 79 ? 5.000 1.186 -15.416 1.00 64.31 79 PHE A CA 1
ATOM 644 C C . PHE A 1 79 ? 4.645 0.814 -13.966 1.00 64.31 79 PHE A C 1
ATOM 646 O O . PHE A 1 79 ? 3.979 -0.180 -13.686 1.00 64.31 79 PHE A O 1
ATOM 653 N N . THR A 1 80 ? 5.054 1.630 -12.998 1.00 61.12 80 THR A N 1
ATOM 654 C CA . THR A 1 80 ? 4.365 1.657 -11.711 1.00 61.12 80 THR A CA 1
ATOM 655 C C . THR A 1 80 ? 3.175 2.586 -11.895 1.00 61.12 80 THR A C 1
ATOM 657 O O . THR A 1 80 ? 3.297 3.793 -11.719 1.00 61.12 80 THR A O 1
ATOM 660 N N . GLY A 1 81 ? 2.006 2.052 -12.266 1.00 57.91 81 GLY A N 1
ATOM 661 C CA . GLY A 1 81 ? 0.720 2.781 -12.288 1.00 57.91 81 GLY A CA 1
ATOM 662 C C . GLY A 1 81 ? 0.249 3.257 -10.900 1.00 57.91 81 GLY A C 1
ATOM 663 O O . GLY A 1 81 ? -0.946 3.390 -10.656 1.00 57.91 81 GLY A O 1
ATOM 664 N N . ILE A 1 82 ? 1.203 3.441 -9.991 1.00 63.38 82 ILE A N 1
ATOM 665 C CA . ILE A 1 82 ? 1.115 3.831 -8.598 1.00 63.38 82 ILE A CA 1
ATOM 666 C C . ILE A 1 82 ? 1.586 5.289 -8.571 1.00 63.38 82 ILE A C 1
ATOM 668 O O . ILE A 1 82 ? 2.793 5.530 -8.682 1.00 63.38 82 ILE A O 1
ATOM 672 N N . PRO A 1 83 ? 0.677 6.277 -8.541 1.00 53.16 83 PRO A N 1
ATOM 673 C CA . PRO A 1 83 ? 1.082 7.663 -8.385 1.00 53.16 83 PRO A CA 1
ATOM 674 C C . PRO A 1 83 ? 1.872 7.806 -7.078 1.00 53.16 83 PRO A C 1
ATOM 676 O O . PRO A 1 83 ? 1.361 7.528 -5.997 1.00 53.16 83 PRO A O 1
ATOM 679 N N . GLN A 1 84 ? 3.132 8.233 -7.183 1.00 52.38 84 GLN A N 1
ATOM 680 C CA . GLN A 1 84 ? 3.914 8.644 -6.018 1.00 52.38 84 GLN A CA 1
ATOM 681 C C . GLN A 1 84 ? 3.173 9.821 -5.366 1.00 52.38 84 GLN A C 1
ATOM 683 O O . GLN A 1 84 ? 2.917 10.823 -6.040 1.00 52.38 84 GLN A O 1
ATOM 688 N N . GLN A 1 85 ? 2.759 9.647 -4.109 1.00 52.97 85 GLN A N 1
ATOM 689 C CA . GLN A 1 85 ? 2.089 10.685 -3.319 1.00 52.97 85 GLN A CA 1
ATOM 690 C C . GLN A 1 85 ? 3.068 11.754 -2.841 1.00 52.97 85 GLN A C 1
ATOM 692 O O . GLN A 1 85 ? 4.231 11.398 -2.541 1.00 52.97 85 GLN A O 1
#

Mean predicted aligned error: 9.93 Å